Protein AF-A0A812PC07-F1 (afdb_monomer_lite)

pLDDT: mean 80.84, std 13.39, range [41.16, 97.75]

Foldseek 3Di:
DPPPPPVVVVVVVVVVVVVVVVVVVVVVVVVVVVVVVVVVVVVVVVVVVVVVVVVVVVVVVVVVLQVVLCPPPPSDRDPVSVVVSVVDPPD

Structure (mmCIF, N/CA/C/O backbone):
data_AF-A0A812PC07-F1
#
_entry.id   AF-A0A812PC07-F1
#
loop_
_atom_site.group_PDB
_atom_site.id
_atom_site.type_symbol
_atom_site.label_atom_id
_atom_site.label_alt_id
_atom_site.label_comp_id
_atom_site.label_asym_id
_atom_site.label_entity_id
_atom_site.label_seq_id
_atom_site.pdbx_PDB_ins_code
_atom_site.Cartn_x
_atom_site.Cartn_y
_atom_site.Cartn_z
_atom_site.occupancy
_atom_site.B_iso_or_equiv
_atom_site.auth_seq_id
_atom_site.auth_comp_id
_atom_site.auth_asym_id
_atom_site.auth_atom_id
_atom_site.pdbx_PDB_model_num
ATOM 1 N N . MET A 1 1 ? 19.903 -3.289 -50.298 1.00 41.16 1 MET A N 1
ATOM 2 C CA . MET A 1 1 ? 20.675 -2.295 -49.521 1.00 41.16 1 MET A CA 1
ATOM 3 C C . MET A 1 1 ? 19.876 -1.933 -48.275 1.00 41.16 1 MET A C 1
ATOM 5 O O . MET A 1 1 ? 18.992 -1.104 -48.389 1.00 41.16 1 MET A O 1
ATOM 9 N N . ILE A 1 2 ? 20.093 -2.602 -47.136 1.00 57.66 2 ILE A N 1
ATOM 10 C CA . ILE A 1 2 ? 19.460 -2.260 -45.834 1.00 57.66 2 ILE A CA 1
ATOM 11 C C . ILE A 1 2 ? 20.386 -2.577 -44.635 1.00 57.66 2 ILE A C 1
ATOM 13 O O . ILE A 1 2 ? 20.032 -2.316 -43.493 1.00 57.66 2 ILE A O 1
ATOM 17 N N . PHE A 1 3 ? 21.599 -3.095 -44.865 1.00 55.47 3 PHE A N 1
ATOM 18 C CA . PHE A 1 3 ? 22.405 -3.707 -43.798 1.00 55.47 3 PHE A CA 1
ATOM 19 C C . PHE A 1 3 ? 23.551 -2.859 -43.242 1.00 55.47 3 PHE A C 1
ATOM 21 O O . PHE A 1 3 ? 24.273 -3.345 -42.382 1.00 55.47 3 PHE A O 1
ATOM 28 N N . ASP A 1 4 ? 23.663 -1.586 -43.615 1.00 59.44 4 ASP A N 1
ATOM 29 C CA . ASP A 1 4 ? 24.494 -0.640 -42.860 1.00 59.44 4 ASP A CA 1
ATOM 30 C C . ASP A 1 4 ? 23.657 0.008 -41.749 1.00 59.44 4 ASP A C 1
ATOM 32 O O . ASP A 1 4 ? 23.436 1.218 -41.694 1.00 59.44 4 ASP A O 1
ATOM 36 N N . VAL A 1 5 ? 23.136 -0.826 -40.842 1.00 62.97 5 VAL A N 1
ATOM 37 C CA . VAL A 1 5 ? 22.768 -0.325 -39.517 1.00 62.97 5 VAL A CA 1
ATOM 38 C C . VAL A 1 5 ? 24.085 0.002 -38.838 1.00 62.97 5 VAL A C 1
ATOM 40 O O . VAL A 1 5 ? 24.821 -0.892 -38.427 1.00 62.97 5 VAL A O 1
ATOM 43 N N . SER A 1 6 ? 24.397 1.296 -38.767 1.00 67.88 6 SER A N 1
ATOM 44 C CA . SER A 1 6 ? 25.582 1.789 -38.075 1.00 67.88 6 SER A CA 1
ATOM 45 C C . SER A 1 6 ? 25.634 1.161 -36.682 1.00 67.88 6 SER A C 1
ATOM 47 O O . SER A 1 6 ? 24.687 1.308 -35.907 1.00 67.88 6 SER A O 1
ATOM 49 N N . SER A 1 7 ? 26.722 0.461 -36.348 1.00 72.62 7 SER A N 1
ATOM 50 C CA . SER A 1 7 ? 26.909 -0.179 -35.034 1.00 72.62 7 SER A CA 1
ATOM 51 C C . SER A 1 7 ? 26.668 0.789 -33.871 1.00 72.62 7 SER A C 1
ATOM 53 O O . SER A 1 7 ? 26.265 0.380 -32.785 1.00 72.62 7 SER A O 1
ATOM 55 N N . LEU A 1 8 ? 26.850 2.090 -34.116 1.00 78.44 8 LEU A N 1
ATOM 56 C CA . LEU A 1 8 ? 26.547 3.161 -33.179 1.00 78.44 8 LEU A CA 1
ATOM 57 C C . LEU A 1 8 ? 25.045 3.271 -32.863 1.00 78.44 8 LEU A C 1
ATOM 59 O O . LEU A 1 8 ? 24.672 3.461 -31.712 1.00 78.44 8 LEU A O 1
ATOM 63 N N . PHE A 1 9 ? 24.167 3.098 -33.853 1.00 81.31 9 PHE A N 1
ATOM 64 C CA . PHE A 1 9 ? 22.718 3.088 -33.642 1.00 81.31 9 PHE A CA 1
ATOM 65 C C . PHE A 1 9 ? 22.291 1.905 -32.768 1.00 81.31 9 PHE A C 1
ATOM 67 O O . PHE A 1 9 ? 21.536 2.087 -31.815 1.00 81.31 9 PHE A O 1
ATOM 74 N N . ALA A 1 10 ? 22.834 0.711 -33.026 1.00 82.19 10 ALA A N 1
ATOM 75 C CA . ALA A 1 10 ? 22.603 -0.454 -32.172 1.00 82.19 10 ALA A CA 1
ATOM 76 C C . ALA A 1 10 ? 23.108 -0.215 -30.736 1.00 82.19 10 ALA A C 1
ATOM 78 O O . ALA A 1 10 ? 22.415 -0.554 -29.775 1.00 82.19 10 ALA A O 1
ATOM 79 N N . LEU A 1 11 ? 24.268 0.438 -30.589 1.00 84.94 11 LEU A N 1
ATOM 80 C CA . LEU A 1 11 ? 24.852 0.792 -29.294 1.00 84.94 11 LEU A CA 1
ATOM 81 C C . LEU A 1 11 ? 23.963 1.738 -28.470 1.00 84.94 11 LEU A C 1
ATOM 83 O O . LEU A 1 11 ? 23.919 1.596 -27.253 1.00 84.94 11 LEU A O 1
ATOM 87 N N . PHE A 1 12 ? 23.234 2.665 -29.096 1.00 88.00 12 PHE A N 1
ATOM 88 C CA . PHE A 1 12 ? 22.259 3.518 -28.398 1.00 88.00 12 PHE A CA 1
ATOM 89 C C . PHE A 1 12 ? 20.913 2.821 -28.168 1.00 88.00 12 PHE A C 1
ATOM 91 O O . PHE A 1 12 ? 20.272 3.014 -27.134 1.00 88.00 12 PHE A O 1
ATOM 98 N N . TRP A 1 13 ? 20.480 1.993 -29.116 1.00 89.69 13 TRP A N 1
ATOM 99 C CA . TRP A 1 13 ? 19.168 1.356 -29.082 1.00 89.69 13 TRP A CA 1
ATOM 100 C C . TRP A 1 13 ? 19.055 0.267 -28.009 1.00 89.69 13 TRP A C 1
ATOM 102 O O . TRP A 1 13 ? 18.063 0.203 -27.286 1.00 89.69 13 TRP A O 1
ATOM 112 N N . VAL A 1 14 ? 20.084 -0.568 -27.851 1.00 91.25 14 VAL A N 1
ATOM 113 C CA . VAL A 1 14 ? 20.100 -1.657 -26.859 1.00 91.25 14 VAL A CA 1
ATOM 114 C C . VAL A 1 14 ? 19.907 -1.159 -25.415 1.00 91.25 14 VAL A C 1
ATOM 116 O O . VAL A 1 14 ? 18.968 -1.620 -24.759 1.00 91.25 14 VAL A O 1
ATOM 119 N N . PRO A 1 15 ? 20.712 -0.216 -24.884 1.00 95.50 15 PRO A N 1
ATOM 120 C CA . PRO A 1 15 ? 20.524 0.284 -23.525 1.00 95.50 15 PRO A CA 1
ATOM 121 C C . PRO A 1 15 ? 19.201 1.038 -23.361 1.00 95.50 15 PRO A C 1
ATOM 123 O O . PRO A 1 15 ? 18.600 0.958 -22.292 1.00 95.50 15 PRO A O 1
ATOM 126 N N . TYR A 1 16 ? 18.711 1.713 -24.407 1.00 95.19 16 TYR A N 1
ATOM 127 C CA . TYR A 1 16 ? 17.392 2.344 -24.389 1.00 95.19 16 TYR A CA 1
ATOM 128 C C . TYR A 1 16 ? 16.281 1.312 -24.158 1.00 95.19 16 TYR A C 1
ATOM 130 O O . TYR A 1 16 ? 15.489 1.455 -23.227 1.00 95.19 16 TYR A O 1
ATOM 138 N N . VAL A 1 17 ? 16.262 0.225 -24.936 1.00 95.94 17 VAL A N 1
ATOM 139 C CA . VAL A 1 17 ? 15.265 -0.846 -24.788 1.00 95.94 17 VAL A CA 1
ATOM 140 C C . VAL A 1 17 ? 15.368 -1.510 -23.414 1.00 95.94 17 VAL A C 1
ATOM 142 O O . VAL A 1 17 ? 14.340 -1.744 -22.776 1.00 95.94 17 VAL A O 1
ATOM 145 N N . ILE A 1 18 ? 16.583 -1.773 -22.923 1.00 96.69 18 ILE A N 1
ATOM 146 C CA . ILE A 1 18 ? 16.799 -2.341 -21.583 1.00 96.69 18 ILE A CA 1
ATOM 147 C C . ILE A 1 18 ? 16.248 -1.402 -20.507 1.00 96.69 18 ILE A C 1
ATOM 149 O O . ILE A 1 18 ? 15.507 -1.848 -19.630 1.00 96.69 18 ILE A O 1
ATOM 153 N N . MET A 1 19 ? 16.564 -0.107 -20.582 1.00 97.12 19 MET A N 1
ATOM 154 C CA . MET A 1 19 ? 16.114 0.872 -19.594 1.00 97.12 19 MET A CA 1
ATOM 155 C C . MET A 1 19 ? 14.589 1.003 -19.595 1.00 97.12 19 MET A C 1
ATOM 157 O O . MET A 1 19 ? 13.979 0.983 -18.527 1.00 97.12 19 MET A O 1
ATOM 161 N N . VAL A 1 20 ? 13.960 1.073 -20.771 1.00 97.38 20 VAL A N 1
ATOM 162 C CA . VAL A 1 20 ? 12.499 1.160 -20.893 1.00 97.38 20 VAL A CA 1
ATOM 163 C C . VAL A 1 20 ? 11.831 -0.090 -20.317 1.00 97.38 20 VAL A C 1
ATOM 165 O O . VAL A 1 20 ? 10.924 0.031 -19.497 1.00 97.38 20 VAL A O 1
ATOM 168 N N . ASN A 1 21 ? 12.304 -1.292 -20.659 1.00 97.00 21 ASN A N 1
ATOM 169 C CA . ASN A 1 21 ? 11.742 -2.535 -20.117 1.00 97.00 21 ASN A CA 1
ATOM 170 C C . ASN A 1 21 ? 11.926 -2.642 -18.599 1.00 97.00 21 ASN A C 1
ATOM 172 O O . ASN A 1 21 ? 11.003 -3.037 -17.879 1.00 97.00 21 ASN A O 1
ATOM 176 N N . PHE A 1 22 ? 13.096 -2.250 -18.094 1.00 96.75 22 PHE A N 1
ATOM 177 C CA . PHE A 1 22 ? 13.363 -2.214 -16.661 1.00 96.75 22 PHE A CA 1
ATOM 178 C C . PHE A 1 22 ? 12.440 -1.224 -15.940 1.00 96.75 22 PHE A C 1
ATOM 180 O O . PHE A 1 22 ? 11.845 -1.571 -14.917 1.00 96.75 22 PHE A O 1
ATOM 187 N N . ALA A 1 23 ? 12.267 -0.020 -16.491 1.00 97.62 23 ALA A N 1
ATOM 188 C CA . ALA A 1 23 ? 11.386 1.001 -15.939 1.00 97.62 23 ALA A CA 1
ATOM 189 C C . ALA A 1 23 ? 9.926 0.528 -15.908 1.00 97.62 23 ALA A C 1
ATOM 191 O O . ALA A 1 23 ? 9.285 0.598 -14.860 1.00 97.62 23 ALA A O 1
ATOM 192 N N . VAL A 1 24 ? 9.419 -0.029 -17.012 1.00 97.75 24 VAL A N 1
ATOM 193 C CA . VAL A 1 24 ? 8.045 -0.551 -17.093 1.00 97.75 24 VAL A CA 1
ATOM 194 C C . VAL A 1 24 ? 7.826 -1.671 -16.074 1.00 97.75 24 VAL A C 1
ATOM 196 O O . VAL A 1 24 ? 6.856 -1.632 -15.318 1.00 97.75 24 VAL A O 1
ATOM 199 N N . THR A 1 25 ? 8.761 -2.619 -15.966 1.00 96.81 25 THR A N 1
ATOM 200 C CA . THR A 1 25 ? 8.680 -3.715 -14.982 1.00 96.81 25 THR A CA 1
ATOM 201 C C . THR A 1 25 ? 8.635 -3.181 -13.547 1.00 96.81 25 THR A C 1
ATOM 203 O O . THR A 1 25 ? 7.837 -3.644 -12.730 1.00 96.81 25 THR A O 1
ATOM 206 N N . ARG A 1 26 ? 9.450 -2.166 -13.230 1.00 96.50 26 ARG A N 1
ATOM 207 C CA . ARG A 1 26 ? 9.464 -1.517 -11.909 1.00 96.50 26 ARG A CA 1
ATOM 208 C C . ARG A 1 26 ? 8.162 -0.789 -11.598 1.00 96.50 26 ARG A C 1
ATOM 210 O O . ARG A 1 26 ? 7.676 -0.905 -10.475 1.00 96.50 26 ARG A O 1
ATOM 217 N N . VAL A 1 27 ? 7.589 -0.081 -12.570 1.00 97.75 27 VAL A N 1
ATOM 218 C CA . VAL A 1 27 ? 6.295 0.601 -12.412 1.00 97.75 27 VAL A CA 1
ATOM 219 C C . VAL A 1 27 ? 5.190 -0.413 -12.132 1.00 97.75 27 VAL A C 1
ATOM 221 O O . VAL A 1 27 ? 4.436 -0.242 -11.176 1.00 97.75 27 VAL A O 1
ATOM 224 N N . ILE A 1 28 ? 5.133 -1.503 -12.901 1.00 97.25 28 ILE A N 1
ATOM 225 C CA . ILE A 1 28 ? 4.149 -2.572 -12.697 1.00 97.25 28 ILE A CA 1
ATOM 226 C C . ILE A 1 28 ? 4.297 -3.173 -11.292 1.00 97.25 28 ILE A C 1
ATOM 228 O O . ILE A 1 28 ? 3.320 -3.244 -10.548 1.00 97.25 28 ILE A O 1
ATOM 232 N N . ALA A 1 29 ? 5.518 -3.531 -10.884 1.00 96.44 29 ALA A N 1
ATOM 233 C CA . ALA A 1 29 ? 5.779 -4.068 -9.548 1.00 96.44 29 ALA A CA 1
ATOM 234 C C . ALA A 1 29 ? 5.350 -3.100 -8.429 1.00 96.44 29 ALA A C 1
ATOM 236 O O . ALA A 1 29 ? 4.748 -3.523 -7.441 1.00 96.44 29 ALA A O 1
ATOM 237 N N . ALA A 1 30 ? 5.609 -1.800 -8.589 1.00 96.81 30 ALA A N 1
ATOM 238 C CA . ALA A 1 30 ? 5.206 -0.785 -7.622 1.00 96.81 30 ALA A CA 1
ATOM 239 C C . ALA A 1 30 ? 3.677 -0.647 -7.521 1.00 96.81 30 ALA A C 1
ATOM 241 O O . ALA A 1 30 ? 3.144 -0.533 -6.417 1.00 96.81 30 ALA A O 1
ATOM 242 N N . LEU A 1 31 ? 2.960 -0.705 -8.648 1.00 96.69 31 LEU A N 1
ATOM 243 C CA . LEU A 1 31 ? 1.494 -0.672 -8.669 1.00 96.69 31 LEU A CA 1
ATOM 244 C C . LEU A 1 31 ? 0.887 -1.892 -7.973 1.00 96.69 31 LEU A C 1
ATOM 246 O O . LEU A 1 31 ? -0.055 -1.745 -7.190 1.00 96.69 31 LEU A O 1
ATOM 250 N N . PHE A 1 32 ? 1.448 -3.080 -8.202 1.00 96.25 32 PHE A N 1
ATOM 251 C CA . PHE A 1 32 ? 1.022 -4.287 -7.497 1.00 96.25 32 PHE A CA 1
ATOM 252 C C . PHE A 1 32 ? 1.288 -4.187 -5.998 1.00 96.25 32 PHE A C 1
ATOM 254 O O . PHE A 1 32 ? 0.390 -4.461 -5.206 1.00 96.25 32 PHE A O 1
ATOM 261 N N . LEU A 1 33 ? 2.470 -3.719 -5.592 1.00 95.69 33 LEU A N 1
ATOM 262 C CA . LEU A 1 33 ? 2.785 -3.531 -4.178 1.00 95.69 33 LEU A CA 1
ATOM 263 C C . LEU A 1 33 ? 1.835 -2.524 -3.513 1.00 95.69 33 LEU A C 1
ATOM 265 O O . LEU A 1 33 ? 1.313 -2.804 -2.436 1.00 95.69 33 LEU A O 1
ATOM 269 N N . LYS A 1 34 ? 1.559 -1.387 -4.165 1.00 94.75 34 LYS A N 1
ATOM 270 C CA . LYS A 1 34 ? 0.596 -0.387 -3.676 1.00 94.75 34 LYS A CA 1
ATOM 271 C C . LYS A 1 34 ? -0.795 -0.993 -3.518 1.00 94.75 34 LYS A C 1
ATOM 273 O O . LYS A 1 34 ? -1.410 -0.822 -2.472 1.00 94.75 34 LYS A O 1
ATOM 278 N N . SER A 1 35 ? -1.260 -1.737 -4.520 1.00 93.19 35 SER A N 1
ATOM 279 C CA . SER A 1 35 ? -2.568 -2.399 -4.489 1.00 93.19 35 SER A CA 1
ATOM 280 C C . SER A 1 35 ? -2.661 -3.400 -3.334 1.00 93.19 35 SER A C 1
ATOM 282 O O . SER A 1 35 ? -3.622 -3.372 -2.568 1.00 93.19 35 SER A O 1
ATOM 284 N N . THR A 1 36 ? -1.632 -4.230 -3.141 1.00 94.38 36 THR A N 1
ATOM 285 C CA . THR A 1 36 ? -1.556 -5.185 -2.025 1.00 94.38 36 THR A CA 1
ATOM 286 C C . THR A 1 36 ? -1.566 -4.477 -0.671 1.00 94.38 36 THR A C 1
ATOM 288 O O . THR A 1 36 ? -2.308 -4.875 0.227 1.00 94.38 36 THR A O 1
ATOM 291 N N . LEU A 1 37 ? -0.785 -3.402 -0.518 1.00 92.31 37 LEU A N 1
ATOM 292 C CA . LEU A 1 37 ? -0.749 -2.615 0.716 1.00 92.31 37 LEU A CA 1
ATOM 293 C C . LEU A 1 37 ? -2.090 -1.934 1.007 1.00 92.31 37 LEU A C 1
ATOM 295 O O . LEU A 1 37 ? -2.513 -1.910 2.160 1.00 92.31 37 LEU A O 1
ATOM 299 N N . GLU A 1 38 ? -2.785 -1.419 -0.008 1.00 94.00 38 GLU A N 1
ATOM 300 C CA . GLU A 1 38 ? -4.116 -0.829 0.160 1.00 94.00 38 GLU A CA 1
ATOM 301 C C . GLU A 1 38 ? -5.159 -1.859 0.602 1.00 94.00 38 GLU A C 1
ATOM 303 O O . GLU A 1 38 ? -5.991 -1.558 1.459 1.00 94.00 38 GLU A O 1
ATOM 308 N N . VAL A 1 39 ? -5.133 -3.072 0.043 1.00 91.06 39 VAL A N 1
ATOM 309 C CA . VAL A 1 39 ? -6.027 -4.159 0.470 1.00 91.06 39 VAL A CA 1
ATOM 310 C C . VAL A 1 39 ? -5.728 -4.548 1.919 1.00 91.06 39 VAL A C 1
ATOM 312 O O . VAL A 1 39 ? -6.644 -4.559 2.742 1.00 91.06 39 VAL A O 1
ATOM 315 N N . ALA A 1 40 ? -4.453 -4.751 2.261 1.00 89.12 40 ALA A N 1
ATOM 316 C CA . ALA A 1 40 ? -4.036 -5.069 3.626 1.00 89.12 40 ALA A CA 1
ATOM 317 C C . ALA A 1 40 ? -4.400 -3.955 4.631 1.00 89.12 40 ALA A C 1
ATOM 319 O O . ALA A 1 40 ? -4.788 -4.230 5.768 1.00 89.12 40 ALA A O 1
ATOM 320 N N . ALA A 1 41 ? -4.309 -2.683 4.228 1.00 88.94 41 ALA A N 1
ATOM 321 C CA . ALA A 1 41 ? -4.718 -1.551 5.056 1.00 88.94 41 ALA A CA 1
ATOM 322 C C . ALA A 1 41 ? -6.238 -1.529 5.288 1.00 88.94 41 ALA A C 1
ATOM 324 O O . ALA A 1 41 ? -6.680 -1.345 6.424 1.00 88.94 41 ALA A O 1
ATOM 325 N N . ARG A 1 42 ? -7.039 -1.787 4.243 1.00 87.25 42 ARG A N 1
ATOM 326 C CA . ARG A 1 42 ? -8.505 -1.876 4.360 1.00 87.25 42 ARG A CA 1
ATOM 327 C C . ARG A 1 42 ? -8.943 -2.999 5.293 1.00 87.25 42 ARG A C 1
ATOM 329 O O . ARG A 1 42 ? -9.923 -2.827 6.013 1.00 87.25 42 ARG A O 1
ATOM 336 N N . GLU A 1 43 ? -8.248 -4.134 5.311 1.00 81.75 43 GLU A N 1
ATOM 337 C CA . GLU A 1 43 ? -8.556 -5.214 6.258 1.00 81.75 43 GLU A CA 1
ATOM 338 C C . GLU A 1 43 ? -8.357 -4.775 7.713 1.00 81.75 43 GLU A C 1
ATOM 340 O O . GLU A 1 43 ? -9.240 -4.988 8.546 1.00 81.75 43 GLU A O 1
ATOM 345 N N . LYS A 1 44 ? -7.254 -4.079 8.017 1.00 80.19 44 LYS A N 1
ATOM 346 C CA . LYS A 1 44 ? -7.004 -3.542 9.365 1.00 80.19 44 LYS A CA 1
ATOM 347 C C . LYS A 1 44 ? -8.075 -2.540 9.793 1.00 80.19 44 LYS A C 1
ATOM 349 O O . LYS A 1 44 ? -8.560 -2.601 10.923 1.00 80.19 44 LYS A O 1
ATOM 354 N N . GLU A 1 45 ? -8.468 -1.642 8.893 1.00 85.00 45 GLU A N 1
ATOM 355 C CA . GLU A 1 45 ? -9.516 -0.656 9.166 1.00 85.00 45 GLU A CA 1
ATOM 356 C C . GLU A 1 45 ? -10.879 -1.323 9.402 1.00 85.00 45 GLU A C 1
ATOM 358 O O . GLU A 1 45 ? -11.582 -0.974 10.352 1.00 85.00 45 GLU A O 1
ATOM 363 N N . LYS A 1 46 ? -11.237 -2.332 8.595 1.00 82.81 46 LYS A N 1
ATOM 364 C CA . LYS A 1 46 ? -12.475 -3.105 8.776 1.00 82.81 46 LYS A CA 1
ATOM 365 C C . LYS A 1 46 ? -12.532 -3.762 10.151 1.00 82.81 46 LYS A C 1
ATOM 367 O O . LYS A 1 46 ? -13.529 -3.588 10.846 1.00 82.81 46 LYS A O 1
ATOM 372 N N . VAL A 1 47 ? -11.464 -4.439 10.575 1.00 85.50 47 VAL A N 1
ATOM 373 C CA . VAL A 1 47 ? -11.408 -5.096 11.893 1.00 85.50 47 VAL A CA 1
ATOM 374 C C . VAL A 1 47 ? -11.548 -4.078 13.029 1.00 85.50 47 VAL A C 1
ATOM 376 O O . VAL A 1 47 ? -12.327 -4.293 13.961 1.00 85.50 47 VAL A O 1
ATOM 379 N N . ALA A 1 48 ? -10.857 -2.937 12.946 1.00 85.19 48 ALA A N 1
ATOM 380 C CA . ALA A 1 48 ? -10.977 -1.874 13.943 1.00 85.19 48 ALA A CA 1
ATOM 381 C C . ALA A 1 48 ? -12.406 -1.303 14.010 1.00 85.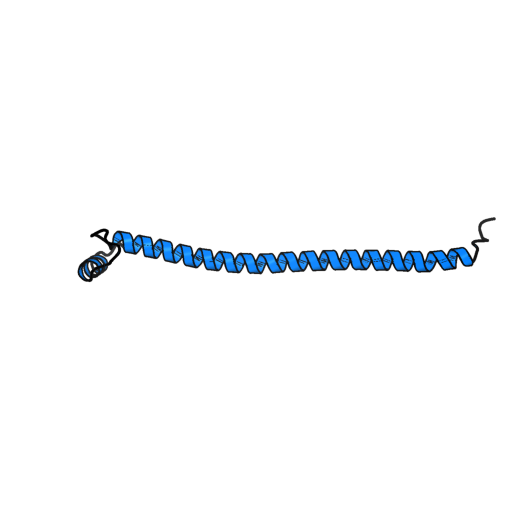19 48 ALA A C 1
ATOM 383 O O . ALA A 1 48 ? -12.963 -1.107 15.096 1.00 85.19 48 ALA A O 1
ATOM 384 N N . ASN A 1 49 ? -13.032 -1.082 12.853 1.00 87.56 49 ASN A N 1
ATOM 385 C CA . ASN A 1 49 ? -14.388 -0.555 12.767 1.00 87.56 49 ASN A CA 1
ATOM 386 C C . ASN A 1 49 ? -15.433 -1.574 13.257 1.00 87.56 49 ASN A C 1
ATOM 388 O O . ASN A 1 49 ? -16.396 -1.212 13.932 1.00 87.56 49 ASN A O 1
ATOM 392 N N . GLU A 1 50 ? -15.236 -2.866 12.992 1.00 87.19 50 GLU A N 1
ATOM 393 C CA . GLU A 1 50 ? -16.071 -3.939 13.536 1.00 87.19 50 GLU A CA 1
ATOM 394 C C . GLU A 1 50 ? -15.952 -4.056 15.056 1.00 87.19 50 GLU A C 1
ATOM 396 O O . GLU A 1 50 ? -16.971 -4.190 15.738 1.00 87.19 50 GLU A O 1
ATOM 401 N N . ALA A 1 51 ? -14.740 -3.951 15.608 1.00 85.19 51 ALA A N 1
ATOM 402 C CA . ALA A 1 51 ? -14.532 -3.931 17.052 1.00 85.19 51 ALA A CA 1
ATOM 403 C C . ALA A 1 51 ? -15.253 -2.740 17.704 1.00 85.19 51 ALA A C 1
ATOM 405 O O . ALA A 1 51 ? -15.933 -2.909 18.719 1.00 85.19 51 ALA A O 1
ATOM 406 N N . LYS A 1 52 ? -15.181 -1.552 17.086 1.00 85.50 52 LYS A N 1
ATOM 407 C CA . LYS A 1 52 ? -15.925 -0.366 17.536 1.00 85.50 52 LYS A CA 1
ATOM 408 C C . LYS A 1 52 ? -17.437 -0.592 17.469 1.00 85.50 52 LYS A C 1
ATOM 410 O O . LYS A 1 52 ? -18.121 -0.406 18.469 1.00 85.50 52 LYS A O 1
ATOM 415 N N . LYS A 1 53 ? -17.955 -1.105 16.347 1.00 87.88 53 LYS A N 1
ATOM 416 C CA . LYS A 1 53 ? -19.381 -1.442 16.193 1.00 87.88 53 LYS A CA 1
ATOM 417 C C . LYS A 1 53 ? -19.861 -2.469 17.219 1.00 87.88 53 LYS A C 1
ATOM 419 O O . LYS A 1 53 ? -20.986 -2.351 17.696 1.00 87.88 53 LYS A O 1
ATOM 424 N N . LYS A 1 54 ? -19.049 -3.475 17.564 1.00 86.06 54 LYS A N 1
ATOM 425 C CA . LYS A 1 54 ? -19.385 -4.450 18.618 1.00 86.06 54 LYS A CA 1
ATOM 426 C C . LYS A 1 54 ? -19.505 -3.766 19.978 1.00 86.06 54 LYS A C 1
ATOM 428 O O . LYS A 1 54 ? -20.509 -3.973 20.653 1.00 86.06 54 LYS A O 1
ATOM 433 N N . LYS A 1 55 ? -18.544 -2.911 20.344 1.00 84.31 55 LYS A N 1
ATOM 434 C CA . LYS A 1 55 ? -18.608 -2.120 21.584 1.00 84.31 55 LYS A CA 1
ATOM 435 C C . LYS A 1 55 ? -19.838 -1.213 21.614 1.00 84.31 55 LYS A C 1
ATOM 437 O O . LYS A 1 55 ? -20.568 -1.236 22.597 1.00 84.31 55 LYS A O 1
ATOM 442 N N . ASP A 1 56 ? -20.129 -0.513 20.520 1.00 87.19 56 ASP A N 1
ATOM 443 C CA . ASP A 1 56 ? -21.306 0.357 20.417 1.00 87.19 56 ASP A CA 1
ATOM 444 C C . ASP A 1 56 ? -22.618 -0.430 20.515 1.00 87.19 56 ASP A C 1
ATOM 446 O O . ASP A 1 56 ? -23.566 0.029 21.147 1.00 87.19 56 ASP A O 1
ATOM 450 N N . LYS A 1 57 ? -22.697 -1.628 19.919 1.00 86.56 57 LYS A N 1
ATOM 451 C CA . LYS A 1 57 ? -23.871 -2.507 20.048 1.00 86.56 57 LYS A CA 1
ATOM 452 C C . LYS A 1 57 ? -24.084 -2.952 21.492 1.00 86.56 57 LYS A C 1
ATOM 454 O O . LYS A 1 57 ? -25.214 -2.894 21.970 1.00 86.56 57 LYS A O 1
ATOM 459 N N . VAL A 1 58 ? -23.022 -3.371 22.180 1.00 84.19 58 VAL A N 1
ATOM 460 C CA . VAL A 1 58 ? -23.096 -3.768 23.594 1.00 84.19 58 VAL A CA 1
ATOM 461 C C . VAL A 1 58 ? -23.487 -2.573 24.457 1.00 84.19 58 VAL A C 1
ATOM 463 O O . VAL A 1 58 ? -24.424 -2.686 25.236 1.00 84.19 58 VAL A O 1
ATOM 466 N N . ALA A 1 59 ? -22.860 -1.412 24.256 1.00 84.38 59 ALA A N 1
ATOM 467 C CA . ALA A 1 59 ? -23.195 -0.187 24.974 1.00 84.38 59 ALA A CA 1
ATOM 468 C C . ALA A 1 59 ? -24.652 0.236 24.741 1.00 84.38 59 ALA A C 1
ATOM 470 O O . ALA A 1 59 ? -25.339 0.598 25.689 1.00 84.38 59 ALA A O 1
ATOM 471 N N . LYS A 1 60 ? -25.164 0.139 23.506 1.00 84.88 60 LYS A N 1
ATOM 472 C CA . LYS A 1 60 ? -26.577 0.411 23.199 1.00 84.88 60 LYS A CA 1
ATOM 473 C C . LYS A 1 60 ? -27.519 -0.576 23.880 1.00 84.88 60 LYS A C 1
ATOM 475 O O . LYS A 1 60 ? -28.526 -0.141 24.424 1.00 84.88 60 LYS A O 1
ATOM 480 N N . ARG A 1 61 ? -27.205 -1.876 23.861 1.00 81.50 61 ARG A N 1
AT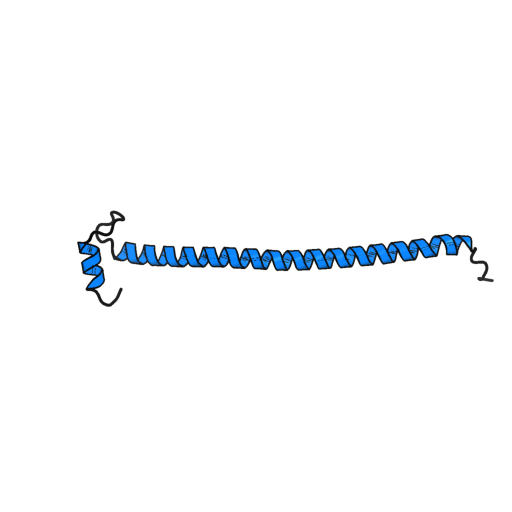OM 481 C CA . ARG A 1 61 ? -28.027 -2.900 24.523 1.00 81.50 61 ARG A CA 1
ATOM 482 C C . ARG A 1 61 ? -28.039 -2.694 26.034 1.00 81.50 61 ARG A C 1
ATOM 484 O O . ARG A 1 61 ? -29.106 -2.706 26.627 1.00 81.50 61 ARG A O 1
ATOM 491 N N . LEU A 1 62 ? -26.878 -2.424 26.625 1.00 80.75 62 LEU A N 1
ATOM 492 C CA . LEU A 1 62 ? -26.754 -2.143 28.050 1.00 80.75 62 LEU A CA 1
ATOM 493 C C . LEU A 1 62 ? -27.506 -0.865 28.425 1.00 80.75 62 LEU A C 1
ATOM 495 O O . LEU A 1 62 ? -28.258 -0.872 29.384 1.00 80.75 62 LEU A O 1
ATOM 499 N N . LYS A 1 63 ? -27.395 0.197 27.619 1.00 81.25 63 LYS A N 1
ATOM 500 C CA . LYS A 1 63 ? -28.145 1.444 27.818 1.00 81.25 63 LYS A CA 1
ATOM 501 C C . LYS A 1 63 ? -29.656 1.248 27.676 1.00 81.25 63 LYS A C 1
ATOM 503 O O . LYS A 1 63 ? -30.414 1.934 28.344 1.00 81.25 63 LYS A O 1
ATOM 508 N N . HIS A 1 64 ? -30.094 0.331 26.813 1.00 79.00 64 HIS A N 1
ATOM 509 C CA . HIS A 1 64 ? -31.506 -0.017 26.674 1.00 79.00 64 HIS A CA 1
ATOM 510 C C . HIS A 1 64 ? -32.026 -0.760 27.907 1.00 79.00 64 HIS A C 1
ATOM 512 O O . HIS A 1 64 ? -33.044 -0.358 28.451 1.00 79.00 64 HIS A O 1
ATOM 518 N N . ILE A 1 65 ? -31.288 -1.769 28.383 1.00 78.75 65 ILE A N 1
ATOM 519 C CA . ILE A 1 65 ? -31.614 -2.502 29.617 1.00 78.75 65 ILE A CA 1
ATOM 520 C C . ILE A 1 65 ? -31.626 -1.541 30.810 1.00 78.75 65 ILE A C 1
ATOM 522 O O . ILE A 1 65 ? -32.578 -1.519 31.572 1.00 78.75 65 ILE A O 1
ATOM 526 N N . PHE A 1 66 ? -30.618 -0.675 30.920 1.00 73.06 66 PHE A N 1
ATOM 527 C CA . PHE A 1 66 ? -30.525 0.306 31.998 1.00 73.06 66 PHE A CA 1
ATOM 528 C C . PHE A 1 66 ? -31.690 1.301 31.980 1.00 73.06 66 PHE A C 1
ATOM 530 O O . PHE A 1 66 ? -32.202 1.657 33.026 1.00 73.06 66 PHE A O 1
ATOM 537 N N . LYS A 1 67 ? -32.153 1.712 30.794 1.00 75.75 67 LYS A N 1
ATOM 538 C CA . LYS A 1 67 ? -33.319 2.594 30.653 1.00 75.75 67 LYS A CA 1
ATOM 539 C C . LYS A 1 67 ? -34.648 1.896 30.975 1.00 75.75 67 LYS A C 1
ATOM 541 O O . LYS A 1 67 ? -35.604 2.575 31.315 1.00 75.75 67 LYS A O 1
ATOM 546 N N . LEU A 1 68 ? -34.727 0.576 30.806 1.00 72.81 68 LEU A N 1
ATOM 547 C CA . LEU A 1 68 ? -35.882 -0.214 31.244 1.00 72.81 68 LEU A CA 1
ATOM 548 C C . LEU A 1 68 ? -35.873 -0.410 32.766 1.00 72.81 68 LEU A C 1
ATOM 550 O O . LEU A 1 68 ? -36.933 -0.415 33.376 1.00 72.81 68 LEU A O 1
ATOM 554 N N . ALA A 1 69 ? -34.681 -0.544 33.353 1.00 71.94 69 ALA A N 1
ATOM 555 C CA . ALA A 1 69 ? -34.475 -0.705 34.790 1.00 71.94 69 ALA A CA 1
ATOM 556 C C . ALA A 1 69 ? -34.682 0.595 35.580 1.00 71.94 69 ALA A C 1
ATOM 558 O O . ALA A 1 69 ? -35.182 0.565 36.697 1.00 71.94 69 ALA A O 1
ATOM 559 N N . ASP A 1 70 ? -34.271 1.728 35.010 1.00 73.88 70 ASP A N 1
ATOM 560 C CA . ASP A 1 70 ? -34.372 3.050 35.622 1.00 73.88 70 ASP A CA 1
ATOM 561 C C . ASP A 1 70 ? -35.825 3.557 35.572 1.00 73.88 70 ASP A C 1
ATOM 563 O O . ASP A 1 70 ? -36.251 4.222 34.624 1.00 73.88 70 ASP A O 1
ATOM 567 N N . GLY A 1 71 ? -36.603 3.200 36.597 1.00 65.88 71 GLY A N 1
ATOM 568 C CA . GLY A 1 71 ? -37.986 3.645 36.773 1.00 65.88 71 GLY A CA 1
ATOM 569 C C . GLY A 1 71 ? -38.112 5.100 37.240 1.00 65.88 71 GLY A C 1
ATOM 570 O O . GLY A 1 71 ? -39.190 5.686 37.108 1.00 65.88 71 GLY A O 1
ATOM 571 N N . SER A 1 72 ? -37.030 5.688 37.764 1.00 64.75 72 SER A N 1
ATOM 572 C CA . SER A 1 72 ? -36.998 7.053 38.304 1.00 64.75 72 SER A CA 1
ATOM 5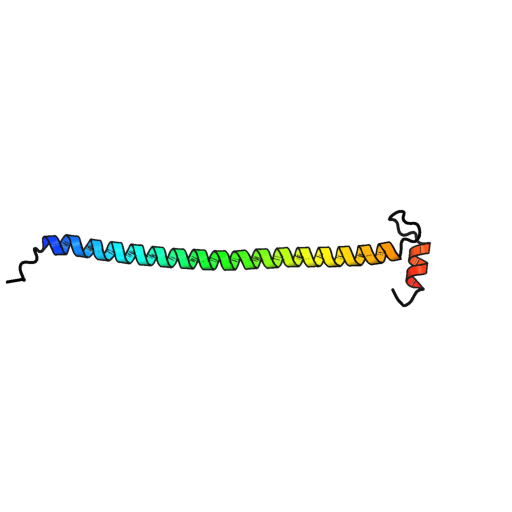73 C C . SER A 1 72 ? -36.605 8.101 37.247 1.00 64.75 72 SER A C 1
ATOM 575 O O . SER A 1 72 ? -37.034 9.256 37.318 1.00 64.75 72 SER A O 1
ATOM 577 N N . GLY A 1 73 ? -35.851 7.686 36.222 1.00 67.38 73 GLY A N 1
ATOM 578 C CA . GLY A 1 73 ? -35.343 8.529 35.143 1.00 67.38 73 GLY A CA 1
ATOM 579 C C . GLY A 1 73 ? -34.132 9.380 35.535 1.00 67.38 73 GLY A C 1
ATOM 580 O O . GLY A 1 73 ? -33.812 10.335 34.818 1.00 67.38 73 GLY A O 1
ATOM 581 N N . ASP A 1 74 ? -33.480 9.075 36.659 1.00 71.94 74 ASP A N 1
ATOM 582 C CA . ASP A 1 74 ? -32.331 9.814 37.189 1.00 71.94 74 ASP A CA 1
ATOM 583 C C . ASP A 1 74 ? -30.980 9.346 36.606 1.00 71.94 74 ASP A C 1
ATOM 585 O O . ASP A 1 74 ? -29.949 9.998 36.802 1.00 71.94 74 ASP A O 1
ATOM 589 N N . GLY A 1 75 ? -30.983 8.267 35.815 1.00 66.75 75 GLY A N 1
ATOM 590 C CA . GLY A 1 75 ? -29.790 7.675 35.219 1.00 66.75 75 GLY A CA 1
ATOM 591 C C . GLY A 1 75 ? -28.970 6.816 36.184 1.00 66.75 75 GLY A C 1
ATOM 592 O O . GLY A 1 75 ? -27.858 6.414 35.821 1.00 66.75 75 GLY A O 1
ATOM 593 N N . CYS A 1 76 ? -29.505 6.512 37.365 1.00 66.50 76 CYS A N 1
ATOM 594 C CA . CYS A 1 76 ? -28.991 5.558 38.335 1.00 66.50 76 CYS A CA 1
ATOM 595 C C . CYS A 1 76 ? -29.952 4.362 38.438 1.00 66.50 76 CYS A C 1
ATOM 597 O O . CYS A 1 76 ? -31.132 4.452 38.132 1.00 66.50 76 CYS A O 1
ATOM 599 N N . VAL A 1 77 ? -29.436 3.198 38.838 1.00 70.06 77 VAL A N 1
ATOM 600 C CA . VAL A 1 77 ? -30.282 2.045 39.181 1.00 70.06 77 VAL A CA 1
ATOM 601 C C . VAL A 1 77 ? -30.121 1.823 40.672 1.00 70.06 77 VAL A C 1
ATOM 603 O O . VAL A 1 77 ? -29.043 1.427 41.129 1.00 70.06 77 VAL A O 1
ATOM 606 N N . GLU A 1 78 ? -31.170 2.125 41.431 1.00 70.12 78 GLU A N 1
ATOM 607 C CA . GLU A 1 78 ? -31.206 1.842 42.860 1.00 70.12 78 GLU A CA 1
ATOM 608 C C . GLU A 1 78 ? -31.376 0.340 43.121 1.00 70.12 78 GLU A C 1
ATOM 610 O O . GLU A 1 78 ? -31.819 -0.445 42.279 1.00 70.12 78 GLU A O 1
ATOM 615 N N . LEU A 1 79 ? -30.985 -0.088 44.322 1.00 68.38 79 LEU A N 1
ATOM 616 C CA . LEU A 1 79 ? -30.960 -1.501 44.703 1.00 68.38 79 LEU A CA 1
ATOM 617 C C . LEU A 1 79 ? -32.362 -2.143 44.688 1.00 68.38 79 LEU A C 1
ATOM 619 O O . LEU A 1 79 ? -32.480 -3.353 44.504 1.00 68.38 79 LEU A O 1
ATOM 623 N N . GLU A 1 80 ? -33.414 -1.339 44.849 1.00 67.38 80 GLU A N 1
ATOM 624 C CA . GLU A 1 80 ? -34.815 -1.759 44.735 1.00 67.38 80 GLU A CA 1
ATOM 625 C C . GLU A 1 80 ? -35.247 -1.974 43.276 1.00 67.38 80 GLU A C 1
ATOM 627 O O . GLU A 1 80 ? -35.863 -3.000 42.976 1.00 67.38 80 GLU A O 1
ATOM 632 N N . ASP A 1 81 ? -34.849 -1.087 42.359 1.00 68.06 81 ASP A N 1
ATOM 633 C CA . ASP A 1 81 ? -35.100 -1.230 40.918 1.00 68.06 81 ASP A CA 1
ATOM 634 C C . ASP A 1 81 ? -34.374 -2.452 40.348 1.00 68.06 81 ASP A C 1
ATOM 636 O O . ASP A 1 81 ? -34.948 -3.242 39.598 1.00 68.06 81 ASP A O 1
ATOM 640 N N . PHE A 1 82 ? -33.135 -2.6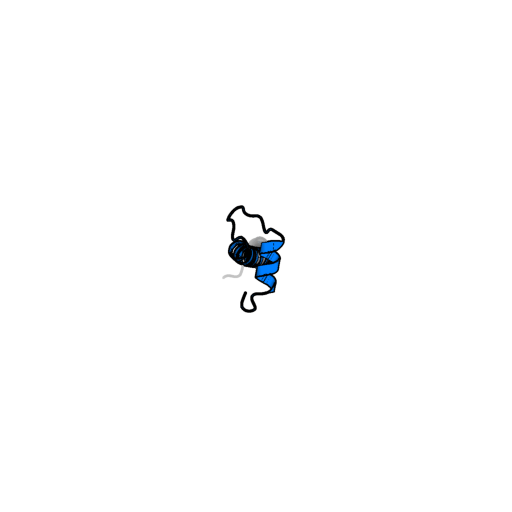85 40.791 1.00 70.06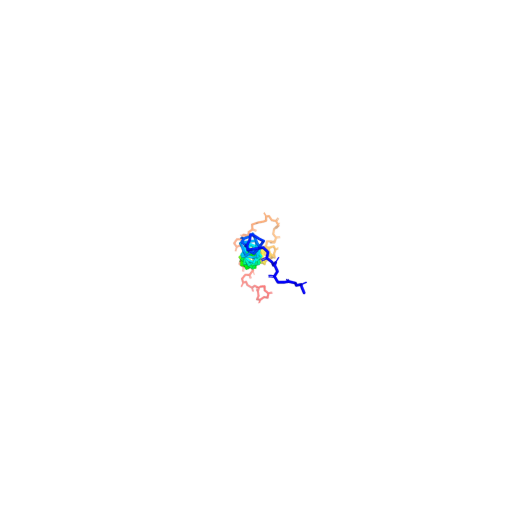 82 PHE A N 1
ATOM 641 C CA . PHE A 1 82 ? -32.367 -3.873 40.419 1.00 70.06 82 PHE A CA 1
ATOM 642 C C . PHE A 1 82 ? -33.036 -5.172 40.886 1.00 70.06 82 PHE A C 1
ATOM 644 O O . PHE A 1 82 ? -32.998 -6.191 40.196 1.00 70.06 82 PHE A O 1
ATOM 651 N N . ARG A 1 83 ? -33.665 -5.145 42.067 1.00 70.38 83 ARG A N 1
ATOM 652 C CA . ARG A 1 83 ? -34.350 -6.305 42.643 1.00 70.38 83 ARG A CA 1
ATOM 653 C C . ARG A 1 83 ? -35.681 -6.592 41.955 1.00 70.38 83 ARG A C 1
ATOM 655 O O . ARG A 1 83 ? -35.997 -7.758 41.762 1.00 70.38 83 ARG A O 1
ATOM 662 N N . ARG A 1 84 ? -36.405 -5.553 41.526 1.00 69.00 84 ARG A N 1
ATOM 663 C CA . ARG A 1 84 ? -37.573 -5.677 40.640 1.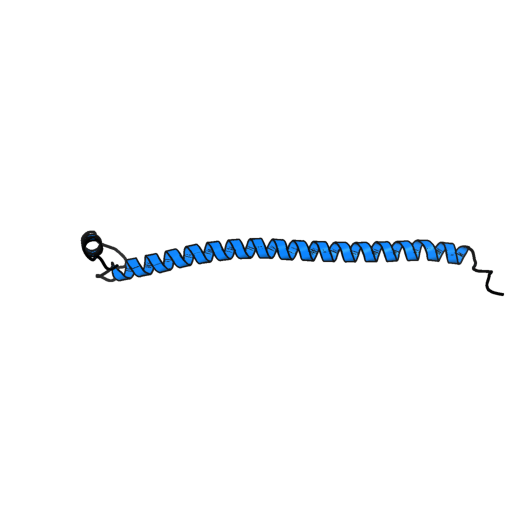00 69.00 84 ARG A CA 1
ATOM 664 C C . ARG A 1 84 ? -37.205 -6.287 39.292 1.00 69.00 84 ARG A C 1
ATOM 666 O O . ARG A 1 84 ? -37.873 -7.210 38.846 1.00 69.00 84 ARG A O 1
ATOM 673 N N . MET A 1 85 ? -36.099 -5.839 38.700 1.00 69.00 85 MET A N 1
ATOM 674 C CA . MET A 1 85 ? -35.630 -6.341 37.406 1.00 69.00 85 MET A CA 1
ATOM 675 C C . MET A 1 85 ? -35.222 -7.825 37.438 1.00 69.00 85 MET A C 1
ATOM 677 O O . MET A 1 85 ? -35.303 -8.502 36.422 1.00 69.00 85 MET A O 1
ATOM 681 N N . LEU A 1 86 ? -34.766 -8.332 38.590 1.00 69.50 86 LEU A N 1
ATOM 682 C CA . LEU A 1 86 ? -34.408 -9.744 38.791 1.00 69.50 86 LEU A CA 1
ATOM 683 C C . LEU A 1 86 ? -35.619 -10.665 39.013 1.00 69.50 86 LEU A C 1
ATOM 685 O O . LEU A 1 86 ? -35.486 -11.875 38.832 1.00 69.50 86 LEU A O 1
ATOM 689 N N . ASP A 1 87 ? -36.760 -10.113 39.429 1.00 70.31 87 ASP A N 1
ATOM 690 C CA . ASP A 1 87 ? -37.996 -10.859 39.704 1.00 70.31 87 ASP A CA 1
ATOM 691 C C . ASP A 1 87 ? -38.912 -10.941 38.461 1.00 70.31 87 ASP A C 1
ATOM 693 O O . ASP A 1 87 ? -39.784 -11.806 38.393 1.00 70.31 87 ASP A O 1
ATOM 697 N N . GLU A 1 88 ? -38.696 -10.090 37.446 1.00 63.56 88 GLU A N 1
ATOM 698 C CA . GLU A 1 88 ? -39.416 -10.132 36.165 1.00 63.56 88 GLU A CA 1
ATOM 699 C C . GLU A 1 88 ? -38.718 -11.059 35.142 1.00 63.56 88 GLU A C 1
ATOM 701 O O . GLU A 1 88 ? -37.613 -10.766 34.688 1.00 63.56 88 GLU A O 1
ATOM 706 N N . PRO A 1 89 ? -39.347 -12.178 34.727 1.00 55.47 89 PRO A N 1
ATOM 707 C CA . PRO A 1 89 ? -38.704 -13.215 33.913 1.00 55.47 89 PRO A CA 1
ATOM 708 C C . PRO A 1 89 ? -38.606 -12.915 32.402 1.00 55.47 89 PRO A C 1
ATOM 710 O O . PRO A 1 89 ? -38.119 -13.771 31.664 1.00 55.47 89 PRO A O 1
ATOM 713 N N . ASP A 1 90 ? -39.054 -11.744 31.931 1.00 52.84 90 ASP A N 1
ATOM 714 C CA . ASP A 1 90 ? -39.166 -11.412 30.495 1.00 52.84 90 ASP A CA 1
ATOM 715 C C . ASP A 1 90 ? -38.348 -10.168 30.071 1.00 52.84 90 ASP A C 1
ATOM 717 O O . ASP A 1 90 ? -38.663 -9.509 29.077 1.00 52.84 90 ASP A O 1
ATOM 721 N N . VAL A 1 91 ? -37.273 -9.847 30.809 1.00 43.88 91 VAL A N 1
ATOM 722 C CA . VAL A 1 91 ? -36.295 -8.792 30.454 1.00 43.88 91 VAL A CA 1
ATOM 723 C C . VAL A 1 91 ? -34.875 -9.334 30.308 1.00 43.88 91 VAL A C 1
ATOM 725 O O . VAL A 1 91 ? -34.433 -10.120 31.171 1.00 43.88 91 VAL A O 1
#

Radius of gyration: 34.8 Å; chains: 1; bounding box: 66×23×94 Å

Organism: NCBI:txid1628268

InterPro domains:
  IPR011992 EF-hand domain pair [SSF47473] (55-87)
  IPR018247 EF-Hand 1, calcium-binding site [PS00018] (70-82)

Sequence (91 aa):
MIFDVSSLFALFWVPYVIMVNFAVTRVIAALFLKSTLEVAAREKEKVANEAKKKKDKVAKRLKHIFKLADGSGDGCVELEDFRRMLDEPDV

Secondary structure (DSSP, 8-state):
------HHHHHHHHHHHHHHHHHHHHHHHHHHHHHHHHHHHHHHHHHHHHHHHHHHHHHHHHHHHHHHH-SSSSS---HHHHHHHHH-TT-